Protein AF-A0A5B8CAY9-F1 (afdb_monomer)

Sequence (113 aa):
MFDLEGSDSPGWRVEYVDAAISEGKGDEIDVDGDATLQVILTGFRIPEGQAETDKLAMGSFDAGSAEEVEEVYVSGIFEGQNQAFIGVDEQVPFRVFALTDPARVVVDVQTAG

pLDDT: mean 90.58, std 7.56, range [59.22, 98.31]

Structure (mmCIF, N/CA/C/O backbone):
data_AF-A0A5B8CAY9-F1
#
_entry.id   AF-A0A5B8CAY9-F1
#
loop_
_atom_site.group_PDB
_atom_site.id
_atom_site.type_symbol
_atom_site.label_atom_id
_atom_site.label_alt_id
_atom_site.label_comp_id
_atom_site.label_asym_id
_atom_site.label_entity_id
_atom_site.label_seq_id
_atom_site.pdbx_PDB_ins_code
_atom_site.Cartn_x
_atom_site.Cartn_y
_atom_site.Cartn_z
_atom_si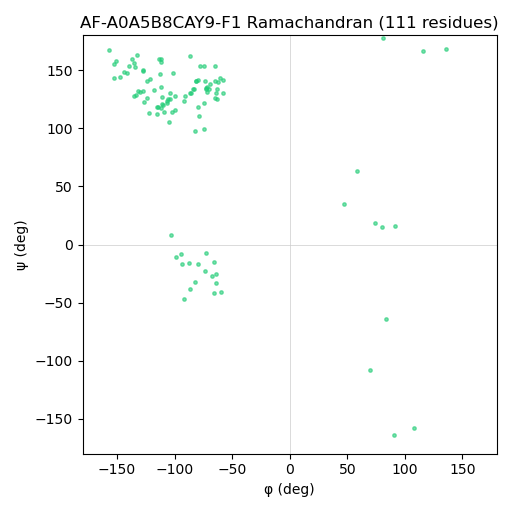te.occupancy
_atom_site.B_iso_or_equiv
_atom_site.auth_seq_id
_atom_site.auth_comp_id
_atom_site.auth_asym_id
_atom_site.auth_atom_id
_atom_site.pdbx_PDB_model_num
ATOM 1 N N . MET A 1 1 ? -0.151 6.828 0.814 1.00 86.94 1 MET A N 1
ATOM 2 C CA . MET A 1 1 ? -0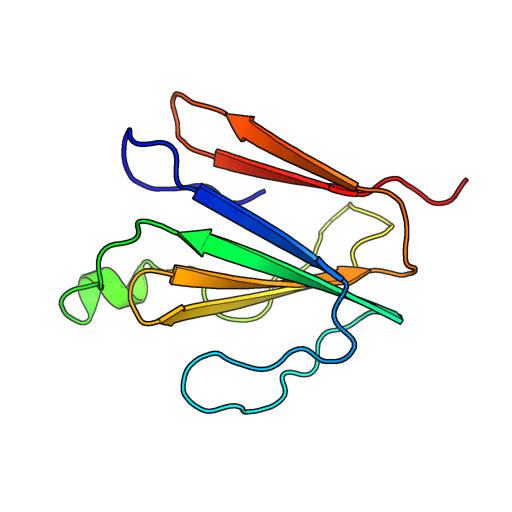.444 7.234 -0.586 1.00 86.94 1 MET A CA 1
ATOM 3 C C . MET A 1 1 ? 0.603 6.623 -1.498 1.00 86.94 1 MET A C 1
ATOM 5 O O . MET A 1 1 ? 1.702 6.387 -1.018 1.00 86.94 1 MET A O 1
ATOM 9 N N . PHE A 1 2 ? 0.280 6.393 -2.769 1.00 90.12 2 PHE A N 1
ATOM 10 C CA . PHE A 1 2 ? 1.215 5.864 -3.764 1.00 90.12 2 PHE A CA 1
ATOM 11 C C . PHE A 1 2 ? 1.575 6.969 -4.761 1.00 90.12 2 PHE A C 1
ATOM 13 O O . PHE A 1 2 ? 0.695 7.441 -5.486 1.00 90.12 2 PHE A O 1
ATOM 20 N N . ASP A 1 3 ? 2.840 7.396 -4.768 1.00 89.75 3 ASP A N 1
ATOM 21 C CA . ASP A 1 3 ? 3.388 8.356 -5.733 1.00 89.75 3 ASP A CA 1
ATOM 22 C C . ASP A 1 3 ? 3.862 7.628 -6.989 1.00 89.75 3 ASP A C 1
ATOM 24 O O . ASP A 1 3 ? 4.596 6.643 -6.905 1.00 89.75 3 ASP A O 1
ATOM 28 N N . LEU A 1 4 ? 3.436 8.112 -8.156 1.00 87.69 4 LEU A N 1
ATOM 29 C CA . LEU A 1 4 ? 3.626 7.413 -9.421 1.00 87.69 4 LEU A CA 1
ATOM 30 C C . LEU A 1 4 ? 4.406 8.264 -10.414 1.00 87.69 4 LEU A C 1
ATOM 32 O O . LEU A 1 4 ? 4.218 9.479 -10.511 1.00 87.69 4 LEU A O 1
ATOM 36 N N . GLU A 1 5 ? 5.267 7.607 -11.187 1.00 84.44 5 GLU A N 1
ATOM 37 C CA . GLU A 1 5 ? 5.925 8.233 -12.328 1.00 84.44 5 GLU A CA 1
ATOM 38 C C . GLU A 1 5 ? 5.016 8.182 -13.563 1.00 84.44 5 GLU A C 1
ATOM 40 O O . GLU A 1 5 ? 4.468 7.136 -13.908 1.00 84.44 5 GLU A O 1
ATOM 45 N N . GLY A 1 6 ? 4.897 9.314 -14.261 1.00 75.00 6 GLY A N 1
ATOM 46 C CA . GLY A 1 6 ? 4.065 9.460 -15.458 1.00 75.00 6 GLY A CA 1
ATOM 47 C C . GLY A 1 6 ? 2.915 10.452 -15.273 1.00 75.00 6 GLY A C 1
ATOM 48 O O . GLY A 1 6 ? 2.625 10.908 -14.169 1.00 75.00 6 GLY A O 1
ATOM 49 N N . SER A 1 7 ? 2.294 10.838 -16.387 1.00 61.31 7 SER A N 1
ATOM 50 C CA . SER A 1 7 ? 1.163 11.780 -16.417 1.00 61.31 7 SER A CA 1
ATOM 51 C C . SER A 1 7 ? -0.201 11.097 -16.525 1.00 61.31 7 SER A C 1
ATOM 53 O O . SER A 1 7 ? -1.227 11.757 -16.382 1.00 61.31 7 SER A O 1
ATOM 55 N N . ASP A 1 8 ? -0.225 9.793 -16.799 1.00 70.56 8 ASP A N 1
ATOM 56 C CA . ASP A 1 8 ? -1.458 9.021 -16.909 1.00 70.56 8 ASP A CA 1
ATOM 57 C C . ASP A 1 8 ? -1.968 8.619 -15.517 1.00 70.56 8 ASP A C 1
ATOM 59 O O . ASP A 1 8 ? -1.195 8.277 -14.623 1.00 70.56 8 ASP A O 1
ATOM 63 N N . SER A 1 9 ? -3.288 8.671 -15.317 1.00 70.94 9 SER A N 1
ATOM 64 C CA . SER A 1 9 ? -3.911 8.168 -14.087 1.00 70.94 9 SER A CA 1
ATOM 65 C C . SER A 1 9 ? -4.029 6.644 -14.175 1.00 70.94 9 SER A C 1
ATOM 67 O O . SER A 1 9 ? -4.729 6.165 -15.072 1.00 70.94 9 SER A O 1
ATOM 69 N N . PRO A 1 10 ? -3.389 5.862 -13.288 1.00 80.12 10 PRO A N 1
ATOM 70 C CA . PRO A 1 10 ? -3.564 4.411 -13.289 1.00 80.12 10 PRO A CA 1
ATOM 71 C C . PRO A 1 10 ? -5.012 4.050 -12.939 1.00 80.12 10 PRO A C 1
ATOM 73 O O . PRO A 1 10 ? -5.696 4.775 -12.211 1.00 80.12 10 PRO A O 1
ATOM 76 N N . GLY A 1 11 ? -5.473 2.890 -13.399 1.00 89.88 11 GLY A N 1
ATOM 77 C CA . GLY A 1 11 ? -6.653 2.267 -12.800 1.00 89.88 11 GLY A CA 1
ATOM 78 C C . GLY A 1 11 ? -6.292 1.654 -11.446 1.00 89.88 11 GLY A C 1
ATOM 79 O O . GLY A 1 11 ? -5.147 1.245 -11.253 1.00 89.88 11 GLY A O 1
ATOM 80 N N . TRP A 1 12 ? -7.251 1.532 -10.531 1.00 94.75 12 TRP A N 1
ATOM 81 C CA . TRP A 1 12 ? -7.039 0.868 -9.243 1.00 94.75 12 TRP A CA 1
ATOM 82 C C . TRP A 1 12 ? -8.176 -0.089 -8.890 1.00 94.75 12 TRP A C 1
ATOM 84 O O . TRP A 1 12 ? -9.331 0.118 -9.269 1.00 94.75 12 TRP A O 1
ATOM 94 N N . ARG A 1 13 ? -7.842 -1.107 -8.101 1.00 96.25 13 ARG A N 1
ATOM 95 C CA . ARG A 1 13 ? -8.776 -1.944 -7.348 1.00 96.25 13 ARG A CA 1
ATOM 96 C C . ARG A 1 13 ? -8.276 -2.011 -5.914 1.00 96.25 13 ARG A C 1
ATOM 98 O O . ARG A 1 13 ? -7.095 -2.250 -5.693 1.00 96.25 13 ARG A O 1
ATOM 105 N N . VAL A 1 14 ? -9.174 -1.774 -4.964 1.00 97.81 14 VAL A N 1
ATOM 106 C CA . VAL A 1 14 ? -8.867 -1.877 -3.538 1.00 97.81 14 VAL A CA 1
ATOM 107 C C . VAL A 1 14 ? -9.994 -2.626 -2.859 1.00 97.81 14 VAL A C 1
ATOM 109 O O . VAL A 1 14 ? -11.161 -2.276 -3.046 1.00 97.81 14 VAL A O 1
ATOM 112 N N . GLU A 1 15 ? -9.649 -3.662 -2.112 1.00 98.06 15 GLU A N 1
ATOM 113 C CA . GLU A 1 15 ? -10.609 -4.494 -1.395 1.00 98.06 15 GLU A CA 1
ATOM 114 C C . GLU A 1 15 ? -9.966 -5.123 -0.166 1.00 98.06 15 GLU A C 1
ATOM 116 O O . GLU A 1 15 ? -8.753 -5.314 -0.120 1.00 98.06 15 GLU A O 1
ATOM 121 N N . TYR A 1 16 ? -10.790 -5.462 0.819 1.00 98.25 16 TYR A N 1
ATOM 122 C CA . TYR A 1 16 ? -10.345 -6.316 1.908 1.00 98.25 16 TYR A CA 1
ATOM 123 C C . TYR A 1 16 ? -10.209 -7.756 1.421 1.00 98.25 16 TYR A C 1
ATOM 125 O O . TYR A 1 16 ? -11.048 -8.232 0.651 1.00 98.25 16 TYR A O 1
ATOM 133 N N . VAL A 1 17 ? -9.170 -8.435 1.893 1.00 98.31 17 VAL A N 1
ATOM 134 C CA . VAL A 1 17 ? -8.871 -9.831 1.565 1.00 98.31 17 VAL A CA 1
ATOM 135 C C . VAL A 1 17 ? -8.678 -10.644 2.838 1.00 98.31 17 VAL A C 1
ATOM 137 O O . VAL A 1 17 ? -8.221 -10.118 3.847 1.00 98.31 17 VAL A O 1
ATOM 140 N N . ASP A 1 18 ? -9.009 -11.935 2.775 1.00 97.25 18 ASP A N 1
ATOM 141 C CA . ASP A 1 18 ? -8.808 -12.857 3.901 1.00 97.25 18 ASP A CA 1
ATOM 142 C C . ASP A 1 18 ? -7.327 -13.229 4.104 1.00 97.25 18 ASP A C 1
ATOM 144 O O . ASP A 1 18 ? -6.948 -13.665 5.185 1.00 97.25 18 ASP A O 1
ATOM 148 N N . ALA A 1 19 ? -6.500 -13.097 3.059 1.00 96.56 19 ALA A N 1
ATOM 149 C CA . ALA A 1 19 ? -5.062 -13.359 3.100 1.00 96.56 19 ALA A CA 1
ATOM 150 C C . ALA A 1 19 ? -4.313 -12.526 2.047 1.00 96.56 19 ALA A C 1
ATOM 152 O O . ALA A 1 19 ? -4.793 -12.348 0.919 1.00 96.56 19 ALA A O 1
ATOM 153 N N . ALA A 1 20 ? -3.114 -12.054 2.392 1.00 97.56 20 ALA A N 1
ATOM 154 C CA . ALA A 1 20 ? -2.233 -11.338 1.476 1.00 97.56 20 ALA A CA 1
ATOM 155 C C . ALA A 1 20 ? -1.435 -12.322 0.611 1.00 97.56 20 ALA A C 1
ATOM 157 O O . ALA A 1 20 ? -0.417 -12.862 1.030 1.00 97.56 20 ALA A O 1
ATOM 158 N N . ILE A 1 21 ? -1.895 -12.570 -0.616 1.00 97.69 21 ILE A N 1
ATOM 159 C CA . ILE A 1 21 ? -1.254 -13.523 -1.532 1.00 97.69 21 ILE A CA 1
ATOM 160 C C . ILE A 1 21 ? -0.522 -12.786 -2.654 1.00 97.69 21 ILE A C 1
ATOM 162 O O . ILE A 1 21 ? -1.125 -12.013 -3.403 1.00 97.69 21 ILE A O 1
ATOM 166 N N . SER A 1 22 ? 0.778 -13.050 -2.792 1.00 94.81 22 SER A N 1
ATOM 167 C CA . SER A 1 22 ? 1.608 -12.461 -3.847 1.00 94.81 22 SER A CA 1
ATOM 168 C C . SER A 1 22 ? 1.156 -12.878 -5.248 1.00 94.81 22 SER A C 1
ATOM 170 O O . SER A 1 22 ? 0.963 -14.065 -5.538 1.00 94.81 22 SER A O 1
ATOM 172 N N . GLU A 1 23 ? 1.059 -11.901 -6.150 1.00 91.06 23 GLU A N 1
ATOM 173 C CA . GLU A 1 23 ? 0.843 -12.181 -7.570 1.00 91.06 23 GLU A CA 1
ATOM 174 C C . GLU A 1 23 ? 1.993 -13.030 -8.150 1.00 91.06 23 GLU A C 1
ATOM 176 O O 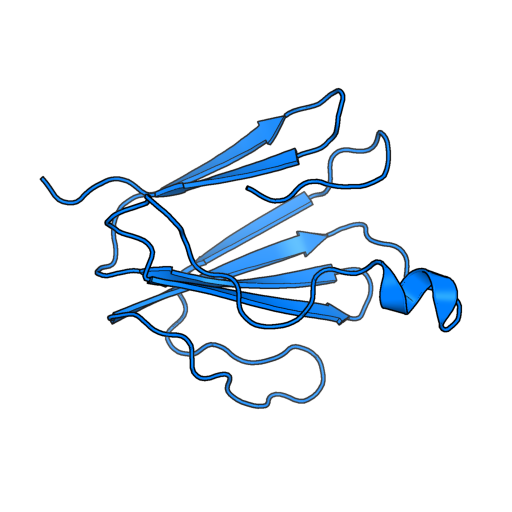. GLU A 1 23 ? 3.169 -12.900 -7.793 1.00 91.06 23 GLU A O 1
ATOM 181 N N . GLY A 1 24 ? 1.648 -13.939 -9.062 1.00 87.50 24 GLY A N 1
ATOM 182 C CA . GLY A 1 24 ? 2.592 -14.822 -9.747 1.00 87.50 24 GLY A CA 1
ATOM 183 C C . GLY A 1 24 ? 2.963 -16.085 -8.966 1.00 87.50 24 GLY A C 1
ATOM 184 O O . GLY A 1 24 ? 2.680 -17.187 -9.438 1.00 87.50 24 GLY A O 1
ATOM 185 N N . LYS A 1 25 ? 3.611 -15.957 -7.800 1.00 87.88 25 LYS A N 1
ATOM 186 C CA . LYS A 1 25 ? 4.057 -17.128 -7.013 1.00 87.88 25 LYS A CA 1
ATOM 187 C C . LYS A 1 25 ? 2.961 -17.733 -6.143 1.00 87.88 25 LYS A C 1
ATOM 189 O O . LYS A 1 25 ? 2.969 -18.946 -5.944 1.00 87.88 25 LYS A O 1
ATOM 194 N N . GLY A 1 26 ? 2.034 -16.910 -5.654 1.00 93.94 26 GLY A N 1
ATOM 195 C CA . GLY A 1 26 ? 1.004 -17.350 -4.718 1.00 93.94 26 GLY A CA 1
ATOM 196 C C . GLY A 1 26 ? 1.524 -17.591 -3.300 1.00 93.94 26 GLY A C 1
ATOM 197 O O . GLY A 1 26 ? 0.872 -18.301 -2.539 1.00 93.94 26 GLY A O 1
ATOM 198 N N . ASP A 1 27 ? 2.690 -17.038 -2.953 1.00 95.19 27 ASP A N 1
ATOM 199 C CA . ASP A 1 27 ? 3.204 -17.074 -1.585 1.00 95.19 27 ASP A CA 1
ATOM 200 C C . ASP A 1 27 ? 2.370 -16.128 -0.712 1.00 95.19 27 ASP A C 1
ATOM 202 O O . ASP A 1 27 ? 2.076 -15.001 -1.132 1.00 95.19 27 ASP A O 1
ATOM 206 N N . GLU A 1 28 ? 2.006 -16.588 0.482 1.00 97.12 28 GLU A N 1
ATOM 207 C CA . GLU A 1 28 ? 1.376 -15.761 1.509 1.00 97.12 28 GLU A CA 1
ATOM 208 C C . GLU A 1 28 ? 2.410 -14.801 2.107 1.00 97.12 28 GLU A C 1
ATOM 210 O O . GLU A 1 28 ? 3.550 -15.183 2.389 1.00 97.12 28 GLU A O 1
ATOM 215 N N . ILE A 1 29 ? 2.010 -13.543 2.241 1.00 96.50 29 ILE A N 1
ATOM 216 C CA . ILE A 1 29 ? 2.792 -12.456 2.811 1.00 96.50 29 ILE A CA 1
ATOM 217 C C . ILE A 1 29 ? 2.216 -12.183 4.198 1.00 96.50 29 ILE A C 1
ATOM 219 O O . ILE A 1 29 ? 1.020 -11.945 4.334 1.00 96.50 29 ILE A O 1
ATOM 223 N N . ASP A 1 30 ? 3.072 -12.228 5.211 1.00 95.88 30 ASP A N 1
ATOM 224 C CA . ASP A 1 30 ? 2.720 -11.790 6.560 1.00 95.88 30 ASP A CA 1
ATOM 225 C C . ASP A 1 30 ? 2.677 -10.256 6.553 1.00 95.88 30 ASP A C 1
ATOM 227 O O . ASP A 1 30 ? 3.648 -9.633 6.113 1.00 95.88 30 ASP A O 1
ATOM 231 N N . VAL A 1 31 ? 1.528 -9.682 6.919 1.00 96.31 31 VAL A N 1
ATOM 232 C CA . VAL A 1 31 ? 1.306 -8.233 6.961 1.00 96.31 31 VAL A CA 1
ATOM 233 C C . VAL A 1 31 ? 0.790 -7.875 8.347 1.00 96.31 31 VAL A C 1
ATOM 235 O O . VAL A 1 31 ? -0.246 -8.406 8.751 1.00 96.31 31 VAL A O 1
ATOM 238 N N . ASP A 1 32 ? 1.478 -6.978 9.052 1.00 94.88 32 ASP A N 1
ATOM 239 C CA . ASP A 1 32 ? 1.095 -6.586 10.413 1.00 94.88 32 ASP A CA 1
ATOM 240 C C . ASP A 1 32 ? -0.278 -5.888 10.417 1.00 94.88 32 ASP A C 1
ATOM 242 O O . ASP A 1 32 ? -0.515 -4.966 9.638 1.00 94.88 32 ASP A O 1
ATOM 246 N N . GLY A 1 33 ? -1.182 -6.322 11.300 1.00 93.94 33 GLY A N 1
ATOM 247 C CA . GLY A 1 33 ? -2.550 -5.806 11.447 1.00 93.94 33 GLY A CA 1
ATOM 248 C C . GLY A 1 33 ? -3.587 -6.925 11.607 1.00 93.94 33 GLY A C 1
ATOM 249 O O . GLY A 1 33 ? -3.300 -8.099 11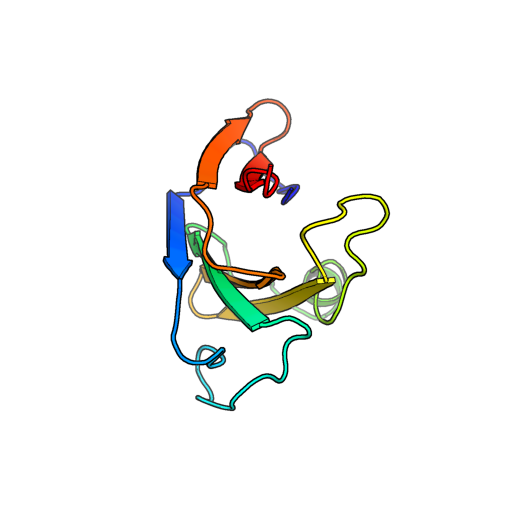.378 1.00 93.94 33 GLY A O 1
ATOM 250 N N . ASP A 1 34 ? -4.813 -6.568 11.988 1.00 95.31 34 ASP A N 1
ATOM 251 C CA . ASP A 1 34 ? -5.914 -7.523 12.209 1.00 95.31 34 ASP A CA 1
ATOM 252 C C . ASP A 1 34 ? -6.804 -7.709 10.958 1.00 95.31 34 ASP A C 1
ATOM 254 O O . ASP A 1 34 ? -7.551 -8.687 10.849 1.00 95.31 34 ASP A O 1
ATOM 258 N N . ALA A 1 35 ? -6.729 -6.790 9.990 1.00 96.88 35 ALA A N 1
ATOM 259 C CA . ALA A 1 35 ? -7.358 -6.905 8.676 1.00 96.88 35 ALA A CA 1
ATOM 260 C C . ALA A 1 35 ? -6.434 -6.388 7.562 1.00 96.88 35 ALA A C 1
ATOM 262 O O . ALA A 1 35 ? -5.603 -5.510 7.779 1.00 96.88 35 ALA A O 1
ATOM 263 N N . THR A 1 36 ? -6.607 -6.890 6.333 1.00 98.06 36 THR A N 1
ATOM 264 C CA . THR A 1 36 ? -5.739 -6.526 5.201 1.00 98.06 36 THR A CA 1
ATOM 265 C C . THR A 1 36 ? -6.523 -5.965 4.019 1.00 98.06 36 THR A C 1
ATOM 267 O O . THR A 1 36 ? -7.424 -6.614 3.482 1.00 98.06 36 THR A O 1
ATOM 270 N N . LEU A 1 37 ? -6.133 -4.778 3.553 1.00 97.88 37 LEU A N 1
ATOM 271 C CA . LEU A 1 37 ? -6.537 -4.216 2.265 1.00 97.88 37 LEU A CA 1
ATOM 272 C C . LEU A 1 37 ? -5.516 -4.586 1.189 1.00 97.88 37 LEU A C 1
ATOM 274 O O . LEU A 1 37 ? -4.345 -4.228 1.291 1.00 97.88 37 LEU A O 1
ATOM 278 N N . GLN A 1 38 ? -5.961 -5.225 0.113 1.00 98.31 38 GLN A N 1
ATOM 279 C CA . GLN A 1 38 ? -5.169 -5.361 -1.103 1.00 98.31 38 GLN A CA 1
ATOM 280 C C . GLN A 1 38 ? -5.373 -4.130 -1.988 1.00 98.31 38 GLN A C 1
ATOM 282 O O . GLN A 1 38 ? -6.504 -3.748 -2.288 1.00 98.31 38 GLN A O 1
ATOM 287 N N . VAL A 1 39 ? -4.274 -3.543 -2.452 1.00 97.62 39 VAL A N 1
ATOM 288 C CA . VAL A 1 39 ? -4.243 -2.452 -3.426 1.00 97.62 39 VAL A CA 1
ATOM 289 C C . VAL A 1 39 ? -3.590 -2.958 -4.703 1.00 97.62 39 VAL A C 1
ATOM 291 O O . VAL A 1 39 ? -2.415 -3.313 -4.713 1.00 97.62 39 VAL A O 1
ATOM 294 N N . ILE A 1 40 ? -4.346 -2.947 -5.797 1.00 96.94 40 ILE A N 1
ATOM 295 C CA . ILE A 1 40 ? -3.854 -3.241 -7.140 1.00 96.94 40 ILE A CA 1
ATOM 296 C C . ILE A 1 40 ? -3.910 -1.963 -7.965 1.00 96.94 40 ILE A C 1
ATOM 298 O O . ILE A 1 40 ? -4.991 -1.426 -8.218 1.00 96.94 40 ILE A O 1
ATOM 302 N N . LEU A 1 41 ? -2.752 -1.489 -8.414 1.00 94.50 41 LEU A N 1
ATOM 303 C CA . LEU A 1 41 ? -2.630 -0.378 -9.350 1.00 94.50 41 LEU A CA 1
ATOM 304 C C . LEU A 1 41 ? -2.290 -0.929 -10.736 1.00 94.50 41 LEU A C 1
ATOM 306 O O . LEU A 1 41 ? -1.382 -1.735 -10.894 1.00 94.50 41 LEU A O 1
ATOM 310 N N . THR A 1 42 ? -3.016 -0.494 -11.757 1.00 92.19 42 THR A N 1
ATOM 311 C CA . THR A 1 42 ? -2.944 -1.039 -13.122 1.00 92.19 42 THR A CA 1
ATOM 312 C C . THR A 1 42 ? -2.384 -0.022 -14.109 1.00 92.19 42 THR A C 1
ATOM 314 O O . THR A 1 42 ? -2.445 1.185 -13.877 1.00 92.19 42 THR A O 1
ATOM 317 N N . GLY A 1 43 ? -1.878 -0.507 -15.245 1.00 88.81 43 GLY A N 1
ATOM 318 C CA . GLY A 1 43 ? -1.344 0.347 -16.311 1.00 88.81 43 GLY A CA 1
ATOM 319 C C . GLY A 1 43 ? 0.153 0.620 -16.184 1.00 88.81 43 GLY A C 1
ATOM 320 O O . GLY A 1 43 ? 0.668 1.527 -16.833 1.00 88.81 43 GLY A O 1
ATOM 321 N N . PHE A 1 44 ? 0.862 -0.168 -15.375 1.00 88.69 44 PHE A N 1
ATOM 322 C CA . PHE A 1 44 ? 2.309 -0.072 -15.257 1.00 88.69 44 PHE A CA 1
ATOM 323 C C . PHE A 1 44 ? 2.971 -0.788 -16.428 1.00 88.69 44 PHE A C 1
ATOM 325 O O . PHE A 1 44 ? 2.548 -1.863 -16.857 1.00 88.69 44 PHE A O 1
ATOM 332 N N . ARG A 1 45 ? 4.065 -0.213 -16.926 1.00 88.75 45 ARG A N 1
ATOM 333 C CA . ARG A 1 45 ? 5.002 -0.961 -17.766 1.00 88.75 45 ARG A CA 1
ATOM 334 C C . ARG A 1 45 ? 5.876 -1.852 -16.889 1.00 88.75 45 ARG A C 1
ATOM 336 O O . ARG A 1 45 ? 6.140 -1.532 -15.731 1.00 88.75 45 ARG A O 1
ATOM 343 N N . ILE A 1 46 ? 6.369 -2.937 -17.469 1.00 87.50 46 ILE A N 1
ATOM 344 C CA . ILE A 1 46 ? 7.380 -3.766 -16.817 1.00 87.50 46 ILE A CA 1
ATOM 345 C C . ILE A 1 46 ? 8.715 -3.000 -16.827 1.00 87.50 46 ILE A C 1
ATOM 347 O O . ILE A 1 46 ? 9.083 -2.473 -17.882 1.00 87.50 46 ILE A O 1
ATOM 351 N N . PRO A 1 47 ? 9.423 -2.892 -15.686 1.00 87.00 47 PRO A N 1
ATOM 352 C CA . PRO A 1 47 ? 10.748 -2.274 -15.642 1.00 87.00 47 PRO A CA 1
ATOM 353 C C . PRO A 1 47 ? 11.748 -3.061 -16.501 1.00 87.00 47 PRO A C 1
ATOM 355 O O . PRO A 1 47 ? 11.769 -4.294 -16.484 1.00 87.00 47 PRO A O 1
ATOM 358 N N . GLU A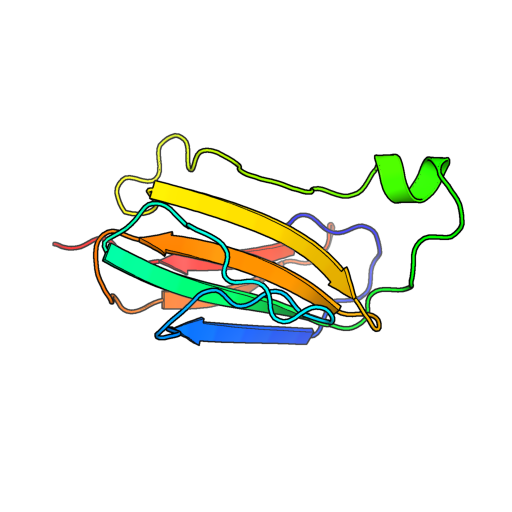 1 48 ? 12.612 -2.355 -17.227 1.00 90.38 48 GLU A N 1
ATOM 359 C CA . GLU A 1 48 ? 13.636 -2.949 -18.083 1.00 90.38 48 GLU A CA 1
ATOM 360 C C . GLU A 1 48 ? 15.022 -2.820 -17.433 1.00 90.38 48 GLU A C 1
ATOM 362 O O . GLU A 1 48 ? 15.657 -1.765 -17.408 1.00 90.38 48 GLU A O 1
ATOM 367 N N . GLY A 1 49 ? 15.529 -3.942 -16.917 1.00 91.25 49 GLY A N 1
ATOM 368 C CA . GLY A 1 49 ? 16.860 -4.025 -16.317 1.00 91.25 49 GLY A CA 1
ATOM 369 C C . GLY A 1 49 ? 16.945 -3.528 -14.868 1.00 91.25 49 GLY A C 1
ATOM 370 O O . GLY A 1 49 ? 15.974 -3.076 -14.257 1.00 91.25 49 GLY A O 1
ATOM 371 N N . GLN A 1 50 ? 18.147 -3.647 -14.296 1.00 89.50 50 GLN A N 1
ATOM 372 C CA . GLN A 1 50 ? 18.368 -3.437 -12.861 1.00 89.50 50 GLN A CA 1
ATOM 373 C C . GLN A 1 50 ? 18.112 -1.988 -12.431 1.00 89.50 50 GLN A C 1
ATOM 375 O O . GLN A 1 50 ? 17.454 -1.757 -11.429 1.00 89.50 50 GLN A O 1
ATOM 380 N N . ALA A 1 51 ? 18.560 -1.010 -13.223 1.00 91.69 51 ALA A N 1
ATOM 381 C CA . ALA A 1 51 ? 18.456 0.405 -12.865 1.00 91.69 51 ALA A CA 1
ATOM 382 C C . ALA A 1 51 ? 17.008 0.913 -12.746 1.00 91.69 51 ALA A C 1
ATOM 384 O O . ALA A 1 51 ? 16.767 1.905 -12.063 1.00 91.69 51 ALA A O 1
ATOM 385 N N . GLU A 1 52 ? 16.055 0.280 -13.433 1.00 89.38 52 GLU A N 1
ATOM 386 C CA . GLU A 1 52 ? 14.629 0.589 -13.286 1.00 89.38 52 GLU A CA 1
ATOM 387 C C . GLU A 1 52 ? 13.999 -0.200 -12.143 1.00 89.38 52 GLU A C 1
ATOM 389 O O . GLU A 1 52 ? 13.210 0.352 -11.383 1.00 89.38 52 GLU A O 1
ATOM 394 N N . THR A 1 53 ? 14.403 -1.462 -11.983 1.00 88.19 53 THR A N 1
ATOM 395 C CA . THR A 1 53 ? 13.964 -2.317 -10.872 1.00 88.19 53 THR A CA 1
ATOM 396 C C . THR A 1 53 ? 14.350 -1.711 -9.518 1.00 88.19 53 THR A C 1
ATOM 398 O O . THR A 1 53 ? 13.526 -1.675 -8.611 1.00 88.19 53 THR A O 1
ATOM 401 N N . ASP A 1 54 ? 15.557 -1.151 -9.401 1.00 88.06 54 ASP A N 1
ATOM 402 C CA . ASP A 1 54 ? 16.079 -0.524 -8.176 1.00 88.06 54 ASP A CA 1
ATOM 403 C C . ASP A 1 54 ? 15.314 0.740 -7.749 1.00 88.06 54 ASP A C 1
ATOM 405 O O . ASP A 1 54 ? 15.481 1.210 -6.625 1.00 88.06 54 ASP A O 1
ATOM 409 N N . LYS A 1 55 ? 14.498 1.323 -8.635 1.00 86.50 55 LYS A N 1
ATOM 410 C CA . LYS A 1 55 ? 13.668 2.495 -8.318 1.00 86.50 55 LYS A CA 1
ATOM 411 C C . LYS A 1 55 ? 12.313 2.123 -7.729 1.00 86.50 55 LYS A C 1
ATOM 413 O O . LYS A 1 55 ? 11.629 2.999 -7.206 1.00 86.50 55 LYS A O 1
ATOM 418 N N . LEU A 1 56 ? 11.894 0.866 -7.864 1.00 87.88 56 LEU A N 1
ATOM 419 C CA . LEU A 1 56 ? 10.584 0.435 -7.401 1.00 87.88 56 LEU A CA 1
ATOM 420 C C . LEU A 1 56 ? 10.555 0.363 -5.877 1.00 87.88 56 LEU A C 1
ATOM 422 O O . LEU A 1 56 ? 11.442 -0.215 -5.251 1.00 87.88 56 LEU A O 1
ATOM 426 N N . ALA A 1 57 ? 9.488 0.902 -5.293 1.00 88.94 57 ALA A N 1
ATOM 427 C CA . ALA A 1 57 ? 9.141 0.601 -3.914 1.00 88.94 57 ALA A CA 1
ATOM 428 C C . ALA A 1 57 ? 8.830 -0.900 -3.803 1.00 88.94 57 ALA A C 1
ATOM 430 O O . ALA A 1 57 ? 8.002 -1.417 -4.556 1.00 88.94 57 ALA A O 1
ATOM 431 N N . MET A 1 58 ? 9.514 -1.593 -2.895 1.00 92.19 58 MET A N 1
ATOM 432 C CA . MET A 1 58 ? 9.318 -3.014 -2.607 1.00 92.19 58 MET A CA 1
ATOM 433 C C . MET A 1 58 ? 9.604 -3.279 -1.128 1.00 92.19 58 MET A C 1
ATOM 435 O O . MET A 1 58 ? 10.534 -2.693 -0.570 1.00 92.19 58 MET A O 1
ATOM 439 N N . GLY A 1 59 ? 8.847 -4.196 -0.528 1.00 94.19 59 GLY A N 1
ATOM 440 C CA . GLY A 1 59 ? 8.967 -4.575 0.880 1.00 94.19 59 GLY A CA 1
ATOM 441 C C . GLY A 1 59 ? 8.077 -3.754 1.813 1.00 94.19 59 GLY A C 1
ATOM 442 O O . GLY A 1 59 ? 7.126 -3.111 1.366 1.00 94.19 59 GLY A O 1
ATOM 443 N N . SER A 1 60 ? 8.391 -3.830 3.105 1.00 95.00 60 SER A N 1
ATOM 444 C CA . SER A 1 60 ? 7.626 -3.227 4.198 1.00 95.00 60 SER A CA 1
ATOM 445 C C . SER A 1 60 ? 7.936 -1.745 4.395 1.00 95.00 60 SER A C 1
ATOM 447 O O . SER A 1 60 ? 9.092 -1.317 4.334 1.00 95.00 60 SER A O 1
ATOM 449 N N . PHE A 1 61 ? 6.892 -0.978 4.687 1.00 93.06 61 PHE A N 1
ATOM 450 C CA . PHE A 1 61 ? 6.936 0.440 5.013 1.00 93.06 61 PHE A CA 1
ATOM 451 C C . PHE A 1 61 ? 6.076 0.699 6.253 1.00 93.06 61 PHE A C 1
ATOM 453 O O . PHE A 1 61 ? 4.898 0.339 6.270 1.00 93.06 61 PHE A O 1
ATOM 460 N N . ASP A 1 62 ? 6.644 1.377 7.254 1.00 84.44 62 ASP A N 1
ATOM 461 C CA . ASP A 1 62 ? 5.893 1.845 8.421 1.00 84.44 62 ASP A CA 1
ATOM 462 C C . ASP A 1 62 ? 4.848 2.893 8.017 1.00 84.44 62 ASP A C 1
ATOM 464 O O . ASP A 1 62 ? 5.121 3.812 7.232 1.00 84.44 62 ASP A O 1
ATOM 468 N N . ALA A 1 63 ? 3.669 2.825 8.630 1.00 75.50 63 ALA A N 1
ATOM 469 C CA . ALA A 1 63 ? 2.604 3.796 8.398 1.00 75.50 63 ALA A CA 1
ATOM 470 C C . ALA A 1 63 ? 2.854 5.180 9.026 1.00 75.50 63 ALA A C 1
ATOM 472 O O . ALA A 1 63 ? 2.115 6.144 8.789 1.00 75.50 63 ALA A O 1
ATOM 473 N N . GLY A 1 64 ? 3.920 5.308 9.819 1.00 77.94 64 GLY A N 1
ATOM 474 C CA . GLY A 1 64 ? 4.333 6.556 10.443 1.00 77.94 64 GLY A CA 1
ATOM 475 C C . GLY A 1 64 ? 3.361 7.009 11.530 1.00 77.94 64 GLY A C 1
ATOM 476 O O . GLY A 1 64 ? 3.364 6.468 12.625 1.00 77.94 64 GLY A O 1
ATOM 477 N N . SER A 1 65 ? 2.594 8.069 11.261 1.00 73.81 65 SER A N 1
ATOM 478 C CA . SER A 1 65 ? 1.649 8.664 12.221 1.00 73.81 65 SER A CA 1
ATOM 479 C C . SER A 1 65 ? 0.185 8.311 11.944 1.00 73.81 65 SER A C 1
ATOM 481 O O . SER A 1 65 ? -0.699 8.960 12.498 1.00 73.81 65 SER A O 1
ATOM 483 N N . ALA A 1 66 ? -0.082 7.395 11.014 1.00 76.31 66 ALA A N 1
ATOM 484 C CA . ALA A 1 66 ? -1.426 6.886 10.789 1.00 76.31 66 ALA A CA 1
ATOM 485 C C . ALA A 1 66 ? -1.723 5.844 11.870 1.00 76.31 66 ALA A C 1
ATOM 487 O O . ALA A 1 66 ? -1.093 4.799 11.877 1.00 76.31 66 ALA A O 1
ATOM 488 N N . GLU A 1 67 ? -2.635 6.161 12.788 1.00 77.56 67 GLU A N 1
ATOM 489 C CA . GLU A 1 67 ? -2.920 5.311 13.956 1.00 77.56 67 GLU A CA 1
ATOM 490 C C . GLU A 1 67 ? -3.576 3.977 13.579 1.00 77.56 67 GLU A C 1
ATOM 492 O O . GLU A 1 67 ? -3.368 3.007 14.278 1.00 77.56 67 GLU A O 1
ATOM 497 N N . GLU A 1 68 ? -4.308 3.920 12.463 1.00 85.00 68 GLU A N 1
ATOM 498 C CA . GLU A 1 68 ? -5.086 2.734 12.054 1.00 85.00 68 GLU A CA 1
ATOM 499 C C . GLU A 1 68 ? -4.350 1.801 11.092 1.00 85.00 68 GLU A C 1
ATOM 501 O O . GLU A 1 68 ? -4.898 0.784 10.670 1.00 85.00 68 GLU A O 1
ATOM 506 N N . VAL A 1 69 ? -3.186 2.225 10.600 1.00 90.88 69 VAL A N 1
ATOM 507 C CA . VAL A 1 69 ? -2.420 1.478 9.605 1.00 90.88 69 VAL A CA 1
ATOM 508 C C . VAL A 1 69 ? -1.173 0.988 10.309 1.00 90.88 69 VAL A C 1
ATOM 510 O O . VAL A 1 69 ? -0.386 1.793 10.792 1.00 90.88 69 VAL A O 1
ATOM 513 N N . GLU A 1 70 ? -0.985 -0.319 10.329 1.00 92.62 70 GLU A N 1
ATOM 514 C CA . GLU A 1 70 ? 0.134 -0.951 11.025 1.00 92.62 70 GLU A CA 1
ATOM 515 C C . GLU A 1 70 ? 1.314 -1.128 10.061 1.00 92.62 70 GLU A C 1
ATOM 517 O O . GLU A 1 70 ? 2.433 -0.686 10.325 1.00 92.62 70 GLU A O 1
ATOM 522 N N . GLU A 1 71 ? 1.043 -1.642 8.858 1.00 94.94 71 GLU A N 1
ATOM 523 C CA . GLU A 1 71 ? 2.062 -1.856 7.832 1.00 94.94 71 GLU A CA 1
ATOM 524 C C . GLU A 1 71 ? 1.535 -1.601 6.417 1.00 94.94 71 GLU A C 1
ATOM 526 O O . GLU A 1 71 ? 0.377 -1.863 6.082 1.00 94.94 71 GLU A O 1
ATOM 531 N N . VAL A 1 72 ? 2.424 -1.126 5.540 1.00 95.81 72 VAL A N 1
ATOM 532 C CA . VAL A 1 72 ? 2.239 -1.214 4.090 1.00 95.81 72 VAL A CA 1
ATOM 533 C C . VAL A 1 72 ? 3.316 -2.109 3.488 1.00 95.81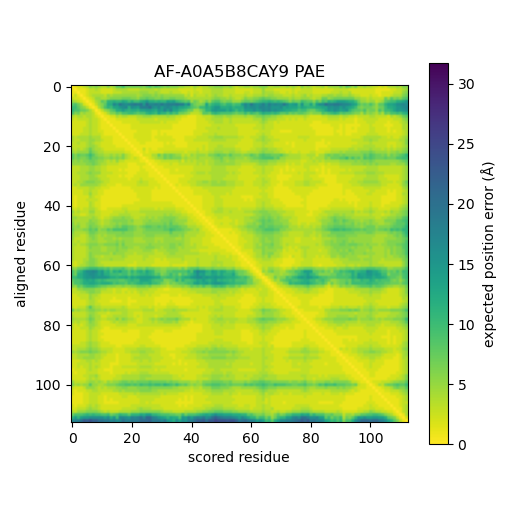 72 VAL A C 1
ATOM 535 O O . VAL A 1 72 ? 4.495 -1.768 3.512 1.00 95.81 72 VAL A O 1
ATOM 538 N N . TYR A 1 73 ? 2.914 -3.213 2.865 1.00 96.69 73 TYR A N 1
ATOM 539 C CA . TYR A 1 73 ? 3.812 -4.110 2.146 1.00 96.69 73 TYR A CA 1
ATOM 540 C C . TYR A 1 73 ? 3.629 -3.972 0.634 1.00 96.69 73 TYR A C 1
ATOM 542 O O . TYR A 1 73 ? 2.547 -4.227 0.109 1.00 96.69 73 TYR A O 1
ATOM 550 N N . VAL A 1 74 ? 4.682 -3.626 -0.109 1.00 95.88 74 VAL A N 1
ATOM 551 C CA . VAL A 1 74 ? 4.642 -3.555 -1.582 1.00 95.88 74 VAL A CA 1
ATOM 552 C C . VAL A 1 74 ? 5.314 -4.790 -2.180 1.00 95.88 74 VAL A C 1
ATOM 554 O O . VAL A 1 74 ? 6.529 -4.955 -2.063 1.00 95.88 74 VAL A O 1
ATOM 557 N N . SER A 1 75 ? 4.545 -5.646 -2.861 1.00 93.62 75 SER A N 1
ATOM 558 C CA . SER A 1 75 ? 5.072 -6.877 -3.477 1.00 93.62 75 SER A CA 1
ATOM 559 C C . SER A 1 75 ? 5.770 -6.629 -4.819 1.00 93.62 75 SER A C 1
ATOM 561 O O . SER A 1 75 ? 6.561 -7.457 -5.272 1.00 93.62 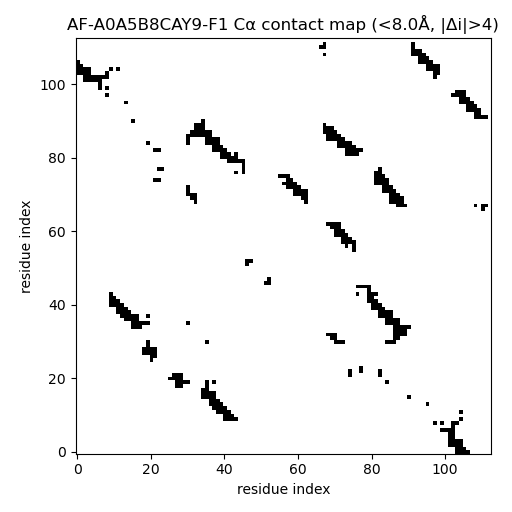75 SER A O 1
ATOM 563 N N . GLY A 1 76 ? 5.533 -5.465 -5.429 1.00 90.62 76 GLY A N 1
ATOM 564 C CA . GLY A 1 76 ? 6.196 -5.017 -6.652 1.00 90.62 76 GLY A CA 1
ATOM 565 C C . GLY A 1 76 ? 5.274 -5.044 -7.868 1.00 90.62 76 GLY A C 1
ATOM 566 O O . GLY A 1 76 ? 4.056 -4.942 -7.737 1.00 90.62 76 GLY A O 1
ATOM 567 N N . ILE A 1 77 ? 5.862 -5.098 -9.069 1.00 91.19 77 ILE A N 1
ATOM 568 C CA . ILE A 1 77 ? 5.120 -5.120 -10.339 1.00 91.19 77 ILE A CA 1
ATOM 569 C C . ILE A 1 77 ? 5.107 -6.534 -10.923 1.00 91.19 77 ILE A C 1
ATOM 571 O O . ILE A 1 77 ? 6.165 -7.100 -11.199 1.00 91.19 77 ILE A O 1
ATOM 575 N N . PHE A 1 78 ? 3.916 -7.057 -11.205 1.00 91.00 78 PHE A N 1
ATOM 576 C CA . PHE A 1 78 ? 3.697 -8.304 -11.935 1.00 91.00 78 PHE A CA 1
ATOM 577 C C . PHE A 1 78 ? 2.649 -8.080 -13.033 1.00 91.00 78 PHE A C 1
ATOM 579 O O . PHE A 1 78 ? 1.634 -7.434 -12.800 1.00 91.00 78 PHE A O 1
ATOM 586 N N . GLU A 1 79 ? 2.921 -8.536 -14.260 1.00 90.25 79 GLU A N 1
ATOM 587 C CA . GLU A 1 79 ? 2.006 -8.415 -15.418 1.00 90.25 79 GLU A CA 1
ATOM 588 C C . GLU A 1 79 ? 1.388 -7.011 -15.637 1.00 90.25 79 GLU A C 1
ATOM 590 O O . GLU A 1 79 ? 0.254 -6.859 -16.086 1.00 90.25 79 GLU A O 1
ATOM 595 N N . GLY A 1 80 ? 2.156 -5.955 -15.346 1.00 90.38 80 GLY A N 1
ATOM 596 C CA . GLY A 1 80 ? 1.734 -4.560 -15.520 1.00 90.38 80 GLY A CA 1
ATOM 597 C C . GLY A 1 80 ? 0.834 -4.025 -14.401 1.00 90.38 80 GLY A C 1
ATOM 598 O O . GLY A 1 80 ? 0.202 -2.972 -14.552 1.00 90.38 80 GLY A O 1
ATOM 599 N N . GLN A 1 81 ? 0.786 -4.740 -13.279 1.00 93.00 81 GLN A N 1
ATOM 600 C CA . GLN A 1 81 ? 0.082 -4.357 -12.067 1.00 93.00 81 GLN A CA 1
ATOM 601 C C . GLN A 1 81 ? 1.077 -4.196 -10.927 1.00 93.00 81 GLN A C 1
ATOM 603 O O . GLN A 1 81 ? 1.926 -5.059 -10.728 1.00 93.00 81 GLN A O 1
ATOM 608 N N . ASN A 1 82 ? 0.976 -3.102 -10.182 1.00 93.94 82 ASN A N 1
ATOM 609 C CA . ASN A 1 82 ? 1.642 -2.971 -8.898 1.00 93.94 82 ASN A CA 1
ATOM 610 C C . ASN A 1 82 ? 0.695 -3.460 -7.801 1.00 93.94 82 ASN A C 1
ATOM 612 O O . ASN A 1 82 ? -0.450 -3.011 -7.745 1.00 93.94 82 ASN A O 1
ATOM 616 N N . GLN A 1 83 ? 1.170 -4.369 -6.955 1.00 96.25 83 GLN A N 1
ATOM 617 C CA . GLN A 1 83 ? 0.407 -4.885 -5.827 1.00 96.25 83 GLN A CA 1
ATOM 618 C C . GLN A 1 83 ? 1.037 -4.408 -4.518 1.00 96.25 83 GLN A C 1
ATOM 620 O O . GLN A 1 83 ? 2.254 -4.457 -4.320 1.00 96.25 83 GLN A O 1
ATOM 625 N N . ALA A 1 84 ? 0.171 -3.962 -3.619 1.00 97.12 84 ALA A N 1
ATOM 626 C CA . ALA A 1 84 ? 0.507 -3.671 -2.244 1.00 97.12 84 ALA A CA 1
ATOM 627 C C . ALA A 1 84 ? -0.580 -4.201 -1.307 1.00 97.12 84 ALA A C 1
ATOM 629 O O . ALA A 1 84 ? -1.725 -4.414 -1.711 1.00 97.12 84 ALA A O 1
ATOM 630 N N . PHE A 1 85 ? -0.210 -4.378 -0.051 1.00 97.81 85 PHE A N 1
ATOM 631 C CA . PHE A 1 85 ? -1.086 -4.740 1.045 1.00 97.81 85 PHE A CA 1
ATOM 632 C C . PHE A 1 85 ? -0.953 -3.694 2.140 1.00 97.81 85 PHE A C 1
ATOM 634 O O . PHE A 1 85 ? 0.137 -3.177 2.375 1.00 97.81 85 PHE A O 1
ATOM 641 N N . ILE A 1 86 ? -2.071 -3.352 2.762 1.00 96.81 86 ILE A N 1
ATOM 642 C CA . ILE A 1 86 ? -2.136 -2.417 3.878 1.00 96.81 86 ILE A CA 1
ATOM 643 C C . ILE A 1 86 ? -2.782 -3.176 5.027 1.00 96.81 86 ILE A C 1
ATOM 645 O O . ILE A 1 86 ? -3.950 -3.561 4.920 1.00 96.81 86 ILE A O 1
ATOM 649 N N . GLY A 1 87 ? -2.017 -3.416 6.080 1.00 96.62 87 GLY A N 1
ATOM 650 C CA . GLY A 1 87 ? -2.528 -3.966 7.320 1.00 96.62 87 GLY A CA 1
ATOM 651 C C . GLY A 1 87 ? -3.119 -2.864 8.190 1.00 96.62 87 GLY A C 1
ATOM 652 O O . GLY A 1 87 ? -2.557 -1.771 8.296 1.00 96.62 87 GLY A O 1
ATOM 653 N N . VAL A 1 88 ? -4.305 -3.128 8.729 1.00 95.50 88 VAL A N 1
ATOM 654 C CA . VAL A 1 88 ? -5.083 -2.189 9.540 1.00 95.50 88 VAL A CA 1
ATOM 655 C C . VAL A 1 88 ? -5.645 -2.881 10.777 1.00 95.50 88 VAL A C 1
ATOM 657 O O . VAL A 1 88 ? -5.854 -4.096 10.764 1.00 95.50 88 VAL A O 1
ATOM 660 N N . ASP A 1 89 ? -5.939 -2.100 11.811 1.00 92.81 89 ASP A N 1
ATOM 661 C CA . ASP A 1 89 ? -6.466 -2.593 13.094 1.00 92.81 89 ASP A CA 1
ATOM 662 C C . ASP A 1 89 ? -7.849 -3.235 12.992 1.00 92.81 89 ASP A C 1
ATOM 664 O O . ASP A 1 89 ? -8.187 -4.155 13.728 1.00 92.81 89 ASP A O 1
ATOM 668 N N . GLU A 1 90 ? -8.699 -2.755 12.089 1.00 93.69 90 GLU A N 1
ATOM 669 C CA . GLU A 1 90 ? -9.984 -3.390 11.835 1.00 93.69 90 GLU A CA 1
ATOM 670 C C . GLU A 1 90 ? -10.531 -3.052 10.446 1.00 93.69 90 GLU A C 1
ATOM 672 O O . GLU A 1 90 ? -10.066 -2.159 9.728 1.00 93.69 90 GLU A O 1
ATOM 677 N N . GLN A 1 91 ? -11.559 -3.793 10.032 1.00 95.31 91 GLN A N 1
ATOM 678 C CA . GLN A 1 91 ? -12.267 -3.502 8.795 1.00 95.31 91 GLN A CA 1
ATOM 679 C C . GLN A 1 91 ? -13.161 -2.266 8.963 1.00 95.31 91 GLN A C 1
ATOM 681 O O . GLN A 1 91 ? -14.303 -2.350 9.419 1.00 95.31 91 GLN A O 1
ATOM 686 N N . VAL A 1 92 ? -12.657 -1.127 8.499 1.00 93.88 92 VAL A N 1
ATOM 687 C CA . VAL A 1 92 ? -13.342 0.168 8.488 1.00 93.88 92 VAL A CA 1
ATOM 688 C C . VAL A 1 92 ? -13.679 0.619 7.063 1.00 93.88 92 VAL A C 1
ATOM 690 O O . VAL A 1 92 ? -13.092 0.153 6.079 1.00 93.88 92 VAL A O 1
ATOM 693 N N . PRO A 1 93 ? -14.638 1.543 6.888 1.00 96.00 93 PRO A N 1
ATOM 694 C CA . PRO A 1 93 ? -14.846 2.177 5.598 1.00 96.00 93 PRO A CA 1
ATOM 695 C C . PRO A 1 93 ? -13.576 2.881 5.106 1.00 96.00 93 PRO A C 1
ATOM 697 O O . PRO A 1 93 ? -12.872 3.550 5.858 1.00 96.00 93 PRO A O 1
ATOM 700 N N . PHE A 1 94 ? -13.328 2.799 3.804 1.00 95.62 94 PHE A N 1
ATOM 701 C CA . PHE A 1 94 ? -12.250 3.528 3.148 1.00 95.62 94 PHE A CA 1
ATOM 702 C C . PHE A 1 94 ? -12.765 4.201 1.879 1.00 95.62 94 PHE A C 1
ATOM 704 O O . PHE A 1 94 ? -13.816 3.855 1.327 1.00 95.62 94 PHE A O 1
ATOM 711 N N . ARG A 1 95 ? -12.000 5.170 1.384 1.00 96.38 95 ARG A N 1
ATOM 712 C CA . ARG A 1 95 ? -12.207 5.774 0.067 1.00 96.38 95 ARG A CA 1
ATOM 713 C C . ARG A 1 95 ? -10.917 5.741 -0.733 1.00 96.38 95 ARG A C 1
ATOM 715 O O . ARG A 1 95 ? -9.827 5.851 -0.180 1.00 96.38 95 ARG A O 1
ATOM 722 N N . VAL A 1 96 ? -11.061 5.639 -2.051 1.00 96.25 96 VAL A N 1
ATOM 723 C CA . VAL A 1 96 ? -9.930 5.659 -2.981 1.00 96.25 96 VAL A CA 1
ATOM 724 C C . VAL A 1 96 ? -10.163 6.711 -4.044 1.00 96.25 96 VAL A C 1
ATOM 726 O O . VAL A 1 96 ? -11.247 6.787 -4.625 1.00 96.25 96 VAL A O 1
ATOM 729 N N . PHE A 1 97 ? -9.152 7.533 -4.290 1.00 93.75 97 PHE A N 1
ATOM 730 C CA . PHE A 1 97 ? -9.201 8.576 -5.305 1.00 93.75 97 PHE A CA 1
ATOM 731 C C . PHE A 1 97 ? -7.808 8.861 -5.865 1.00 93.75 97 PHE A C 1
ATOM 733 O O . PHE A 1 97 ? -6.793 8.580 -5.226 1.00 93.75 97 PHE A O 1
ATOM 740 N N . ALA A 1 98 ? -7.772 9.436 -7.066 1.00 91.62 98 ALA A N 1
ATOM 741 C CA . ALA A 1 98 ? -6.539 9.862 -7.707 1.00 91.62 98 ALA A CA 1
ATOM 742 C C . ALA A 1 98 ? -6.324 11.372 -7.573 1.00 91.62 98 ALA A C 1
ATOM 744 O O . ALA A 1 98 ? -7.276 12.156 -7.588 1.00 91.62 98 ALA A O 1
ATOM 745 N N . LEU A 1 99 ? -5.057 11.765 -7.482 1.00 90.38 99 LEU A N 1
ATOM 746 C CA . LEU A 1 99 ? -4.600 13.137 -7.684 1.00 90.38 99 LEU A CA 1
ATOM 747 C C . LEU A 1 99 ? -3.753 13.176 -8.957 1.00 90.38 99 LEU A C 1
ATOM 749 O O . LEU A 1 99 ? -3.065 12.206 -9.272 1.00 90.38 99 LEU A O 1
ATOM 753 N N . THR A 1 100 ? -3.809 14.288 -9.682 1.00 87.19 100 THR A N 1
ATOM 754 C CA . THR A 1 100 ? -2.998 14.531 -10.882 1.00 87.19 100 THR A CA 1
ATOM 755 C C . THR A 1 100 ? -1.985 15.642 -10.610 1.00 87.19 100 THR A C 1
ATOM 757 O O . THR A 1 100 ? -2.200 16.472 -9.727 1.00 87.19 100 THR A O 1
ATOM 760 N N . ASP A 1 101 ? -0.895 15.668 -11.383 1.00 83.38 101 ASP A N 1
ATOM 761 C CA . ASP A 1 101 ? 0.156 16.696 -11.328 1.00 83.38 101 ASP A CA 1
ATOM 762 C C . ASP A 1 101 ? 0.860 16.860 -9.954 1.00 83.38 101 ASP A C 1
ATOM 764 O O . ASP A 1 101 ? 0.810 17.942 -9.359 1.00 83.38 101 ASP A O 1
ATOM 768 N N . PRO A 1 102 ? 1.584 15.842 -9.432 1.00 86.12 102 PRO A N 1
ATOM 769 C CA . PRO A 1 102 ? 1.907 14.536 -10.027 1.00 86.12 102 PRO A CA 1
ATOM 770 C C . PRO A 1 102 ? 0.831 13.462 -9.787 1.00 86.12 102 PRO A C 1
ATOM 772 O O . PRO A 1 102 ? -0.009 13.599 -8.897 1.00 86.12 102 PRO A O 1
ATOM 775 N N . ALA A 1 103 ? 0.868 12.383 -10.578 1.00 88.75 103 ALA A N 1
ATOM 776 C CA . ALA A 1 103 ? -0.065 11.266 -10.453 1.00 88.75 103 ALA A CA 1
ATOM 777 C C . ALA A 1 103 ? 0.105 10.539 -9.108 1.00 88.75 103 ALA A C 1
ATOM 779 O O . ALA A 1 103 ? 1.201 10.105 -8.748 1.00 88.75 103 ALA A O 1
ATOM 780 N N . ARG A 1 104 ? -0.997 10.401 -8.365 1.00 91.44 104 ARG A N 1
ATOM 7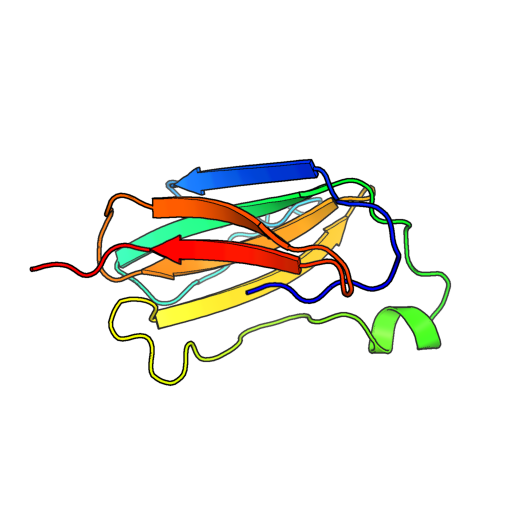81 C CA . ARG A 1 104 ? -1.042 9.676 -7.088 1.00 91.44 104 ARG A CA 1
ATOM 782 C C . ARG A 1 104 ? -2.332 8.897 -6.951 1.00 91.44 104 ARG A C 1
ATOM 784 O O . ARG A 1 104 ? -3.383 9.385 -7.361 1.00 91.44 104 ARG A O 1
ATOM 791 N N . VAL A 1 105 ? -2.267 7.758 -6.269 1.00 92.94 105 VAL A N 1
ATOM 792 C CA . VAL A 1 105 ? -3.453 7.066 -5.745 1.00 92.94 105 VAL A CA 1
ATOM 793 C C . VAL A 1 105 ? -3.452 7.164 -4.225 1.00 92.94 105 VAL A C 1
ATOM 795 O O . VAL A 1 105 ? -2.466 6.843 -3.556 1.00 92.94 105 VAL A O 1
ATOM 798 N N . VAL A 1 106 ? -4.561 7.646 -3.672 1.00 93.88 106 VAL A N 1
ATOM 799 C CA . VAL A 1 106 ? -4.758 7.808 -2.232 1.00 93.88 106 VAL A CA 1
ATOM 800 C C . VAL A 1 106 ? -5.787 6.791 -1.770 1.00 93.88 106 VAL A C 1
ATOM 802 O O . VAL A 1 106 ? -6.923 6.813 -2.238 1.00 93.88 106 VAL A O 1
ATOM 805 N N . VAL A 1 107 ? -5.375 5.923 -0.848 1.00 94.69 107 VAL A N 1
ATOM 806 C CA . VAL A 1 107 ? -6.263 5.087 -0.038 1.00 94.69 107 VAL A CA 1
ATOM 807 C C . VAL A 1 107 ? -6.377 5.779 1.310 1.00 94.69 107 VAL A C 1
ATOM 809 O O . VAL A 1 107 ? -5.366 5.989 1.978 1.00 94.69 107 VAL A O 1
ATOM 812 N N . ASP A 1 108 ? -7.582 6.219 1.641 1.00 93.94 108 ASP A N 1
ATOM 813 C CA . ASP A 1 108 ? -7.887 6.950 2.867 1.00 93.94 108 ASP A CA 1
ATOM 814 C C . ASP A 1 108 ? -8.821 6.089 3.715 1.00 93.94 108 ASP A C 1
ATOM 816 O O . ASP A 1 108 ? -9.948 5.791 3.302 1.00 93.94 108 ASP A O 1
ATOM 820 N N . VAL A 1 109 ? -8.288 5.633 4.844 1.00 92.88 109 VAL A N 1
ATOM 821 C CA . VAL A 1 109 ? -8.890 4.666 5.762 1.00 92.88 109 VAL A CA 1
ATOM 822 C C . VAL A 1 109 ? -9.493 5.445 6.924 1.00 92.88 109 VAL A C 1
ATOM 824 O O . VAL A 1 109 ? -8.839 6.316 7.498 1.00 92.88 109 VAL A O 1
ATOM 827 N N . GLN A 1 110 ? -10.764 5.192 7.227 1.00 91.31 110 GLN A N 1
ATOM 828 C CA . GLN A 1 110 ? -11.450 5.889 8.306 1.00 91.31 110 GLN A CA 1
ATOM 829 C C . GLN A 1 110 ? -10.898 5.463 9.670 1.00 91.31 110 GLN A C 1
ATOM 831 O O . GLN A 1 110 ? -10.718 4.282 9.905 1.00 91.31 110 GLN A O 1
ATOM 836 N N . THR A 1 111 ? -10.716 6.415 10.582 1.00 83.75 111 THR A N 1
ATOM 837 C CA . THR A 1 111 ? -10.367 6.126 11.980 1.00 83.75 111 THR A CA 1
ATOM 838 C C . THR A 1 111 ? -11.539 5.499 12.728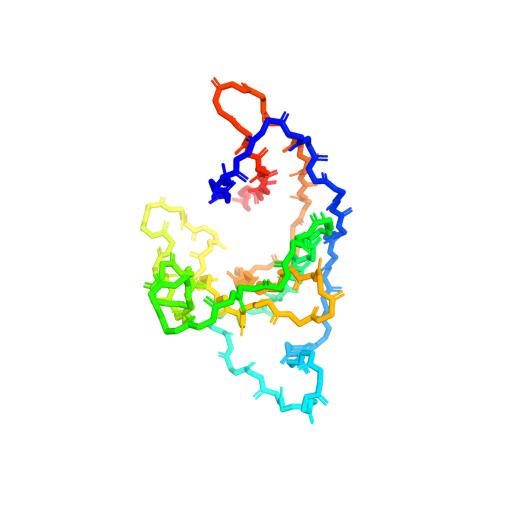 1.00 83.75 111 THR A C 1
ATOM 840 O O . THR A 1 111 ? -12.663 6.019 12.639 1.00 83.75 111 THR A O 1
ATOM 843 N N . ALA A 1 112 ? -11.285 4.429 13.480 1.00 69.81 112 ALA A N 1
ATOM 844 C CA . ALA A 1 112 ? -12.198 3.938 14.498 1.00 69.81 112 ALA A CA 1
ATOM 845 C C . ALA A 1 112 ? -12.465 5.055 15.532 1.00 69.81 112 ALA A C 1
ATOM 847 O O . ALA A 1 112 ? -11.558 5.768 15.962 1.00 69.81 112 ALA A O 1
ATOM 848 N N . GLY A 1 113 ? -13.741 5.304 15.841 1.00 59.22 113 GLY A N 1
ATOM 849 C CA . GLY A 1 113 ? -14.186 6.433 16.677 1.00 59.22 113 GLY A CA 1
ATOM 850 C C . GLY A 1 113 ? -14.250 6.143 18.170 1.00 59.22 113 GLY A C 1
ATOM 851 O O . GLY A 1 113 ? -14.354 4.959 18.552 1.00 59.22 113 GLY A O 1
#

Solvent-accessible surface area (backbone atoms only — not comparable to full-atom values): 6764 Å² total; per-residue (Å²): 114,48,83,50,92,61,86,68,81,62,52,76,49,76,46,78,47,100,66,52,60,42,82,94,79,62,50,76,51,93,62,53,55,75,32,38,36,41,37,39,38,34,85,45,76,78,69,75,58,66,82,46,50,74,69,55,74,62,48,80,42,77,45,81,86,45,89,55,38,55,25,34,37,26,82,30,78,55,99,27,27,38,38,33,37,36,11,16,68,57,94,59,68,66,50,74,52,76,46,74,92,68,20,29,46,38,72,50,72,54,74,88,128

Secondary structure (DSSP, 8-state):
-EE-SSSSPPEEEEEEESS-B-TTT--B---SSSEEEEEEEE-PPPP-SHHHHTTS--EEEE-TT-TTEEEEEEEEEETTEEEEEEEESS---EEEEEETTTTEEEEEEPPP-

InterPro domains:
  IPR056303 AMIN-like domain [PF24837] (2-110)

Organism: NCBI:txid2589797

Nearest PDB structures (foldseek):
  4uj7-assembly1_A  TM=3.129E-01  e=3.434E+00  Geobacillus stearothermophilus
  4ddq-assembly3_F  TM=4.171E-01  e=5.487E+00  Bacillus subtilis
  4xhj-assembly1_D  TM=3.966E-01  e=8.323E+00  Homo sapiens

Foldseek 3Di:
DDFDPDQDAWDKDKDKDPFQAAPPPRDTDDAPAPTKIKIKTAQADDDDDDVRVVPWDAAWDAPPPPPFWGIKGWHQDDPRITIIMTHGHDDADWDWDWDGPPTDIDIGGDDDD

Radius of gyration: 13.89 Å; Cα contacts (8 Å, |Δi|>4): 244; chains: 1; bounding box: 33×34×35 Å

Mean predicted aligned error: 4.05 Å